Protein AF-A0A925BPQ5-F1 (afdb_monomer_lite)

Secondary structure (DSSP, 8-state):
-------SSS----HHHHHHHHHHHHHHHHS--TTEEEEEEEETTEEEEEEEES-TTS--PPPEEEE-S--

pLDDT: mean 71.96, std 14.67, range [33.88, 86.62]

Radius of gyration: 14.2 Å; chains: 1; bounding box: 43×23×37 Å

Foldseek 3Di:
DDDDDDDDDQAQDDQVRVCVVVVVVLCVPVVDLPQWDWDWDQDPQGIWIATDGPDPVPPDGGDIDGDGRGD

Sequence (71 aa):
MAITALSQDGKTISCDEALKIARTDAERVYRDLSPYRISVVLESDGWQVDYVLKDAALQGGGPHYLIDDQT

Structure (mmCIF, N/CA/C/O backbone):
data_AF-A0A925BPQ5-F1
#
_entry.id   AF-A0A925BPQ5-F1
#
loop_
_atom_site.group_PDB
_atom_site.id
_atom_site.type_symbol
_atom_site.label_atom_id
_atom_site.label_alt_id
_atom_site.label_comp_id
_atom_site.label_asym_id
_atom_site.label_entity_id
_atom_site.label_seq_id
_atom_site.pdbx_PDB_ins_code
_atom_site.Cartn_x
_atom_site.Cartn_y
_atom_site.Cartn_z
_atom_site.occupancy
_atom_site.B_iso_or_equiv
_atom_site.auth_seq_id
_atom_site.auth_comp_id
_atom_site.auth_asym_id
_atom_site.auth_atom_id
_atom_site.pdbx_PDB_model_num
ATOM 1 N N . MET A 1 1 ? -33.106 -9.271 5.096 1.00 36.72 1 MET A N 1
ATOM 2 C CA . MET A 1 1 ? -31.698 -9.406 4.670 1.00 36.72 1 MET A CA 1
ATOM 3 C C . MET A 1 1 ? -30.998 -8.133 5.100 1.00 36.72 1 MET A C 1
ATOM 5 O O . MET A 1 1 ? -31.351 -7.084 4.586 1.00 36.72 1 MET A O 1
ATOM 9 N N . ALA A 1 2 ? -30.165 -8.192 6.136 1.00 33.88 2 ALA A N 1
ATOM 10 C CA . ALA A 1 2 ? -29.552 -7.016 6.750 1.00 33.88 2 ALA A CA 1
ATOM 11 C C . ALA A 1 2 ? -28.034 -7.123 6.595 1.00 33.88 2 ALA A C 1
ATOM 13 O O . ALA A 1 2 ? -27.460 -8.107 7.050 1.00 33.88 2 ALA A O 1
ATOM 14 N N . ILE A 1 3 ? -27.405 -6.139 5.953 1.00 38.41 3 ILE A N 1
ATOM 15 C CA . ILE A 1 3 ? -25.966 -5.912 6.089 1.00 38.41 3 ILE A CA 1
ATOM 16 C C . ILE A 1 3 ? -25.799 -4.654 6.937 1.00 38.41 3 ILE A C 1
ATOM 18 O O . ILE A 1 3 ? -26.001 -3.529 6.488 1.00 38.41 3 ILE A O 1
ATOM 22 N N . THR A 1 4 ? -25.569 -4.877 8.226 1.00 37.41 4 THR A N 1
ATOM 23 C CA . THR A 1 4 ? -25.319 -3.830 9.212 1.00 37.41 4 THR A CA 1
ATOM 24 C C . THR A 1 4 ? -23.952 -3.216 8.931 1.00 37.41 4 THR A C 1
ATOM 26 O O . THR A 1 4 ? -22.938 -3.896 9.043 1.00 37.41 4 THR A O 1
ATOM 29 N N . ALA A 1 5 ? -23.927 -1.930 8.583 1.00 40.75 5 ALA A N 1
ATOM 30 C CA . ALA A 1 5 ? -22.727 -1.110 8.665 1.00 40.75 5 ALA A CA 1
ATOM 31 C C . ALA A 1 5 ? -22.448 -0.821 10.149 1.00 40.75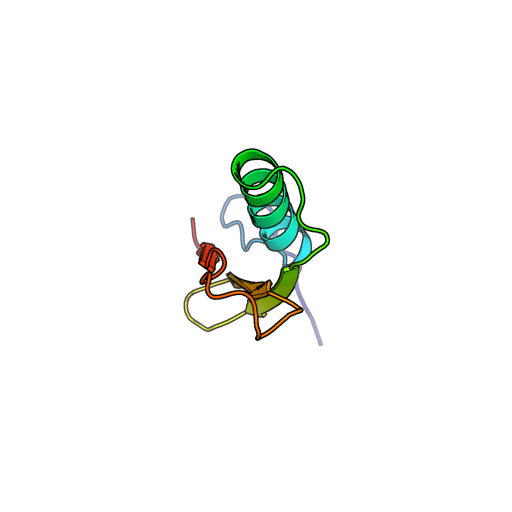 5 ALA A C 1
ATOM 33 O O . ALA A 1 5 ? -23.231 -0.125 10.797 1.00 40.75 5 ALA A O 1
ATOM 34 N N . LEU A 1 6 ? -21.371 -1.385 10.697 1.00 41.03 6 LEU A N 1
ATOM 35 C CA . LEU A 1 6 ? -20.869 -1.055 12.029 1.00 41.03 6 LEU A CA 1
ATOM 36 C C . LEU A 1 6 ? -19.607 -0.214 11.865 1.00 41.03 6 LEU A C 1
ATOM 38 O O . LEU A 1 6 ? -18.547 -0.722 11.525 1.00 41.03 6 LEU A O 1
ATOM 42 N N . SER A 1 7 ? -19.736 1.079 12.142 1.00 47.03 7 SER A N 1
ATOM 43 C CA . SER A 1 7 ? -18.604 1.931 12.480 1.00 47.03 7 SER A CA 1
ATOM 44 C C . SER A 1 7 ? -18.808 2.399 13.911 1.00 47.03 7 SER A C 1
ATOM 46 O O . SER A 1 7 ? -19.733 3.174 14.142 1.00 47.03 7 SER A O 1
ATOM 48 N N . GLN A 1 8 ? -17.952 1.935 14.828 1.00 53.50 8 GLN A N 1
ATOM 49 C CA . GLN A 1 8 ? -17.250 2.698 15.881 1.00 53.50 8 GLN A CA 1
ATOM 50 C C . GLN A 1 8 ? -16.785 1.737 17.000 1.00 53.50 8 GLN A C 1
ATOM 52 O O . GLN A 1 8 ? -17.599 1.043 17.593 1.00 53.50 8 GLN A O 1
ATOM 57 N N . ASP A 1 9 ? -15.469 1.702 17.257 1.00 46.88 9 ASP A N 1
ATOM 58 C CA . ASP A 1 9 ? -14.759 0.938 18.317 1.00 46.88 9 ASP A CA 1
ATOM 59 C C . ASP A 1 9 ? -14.571 -0.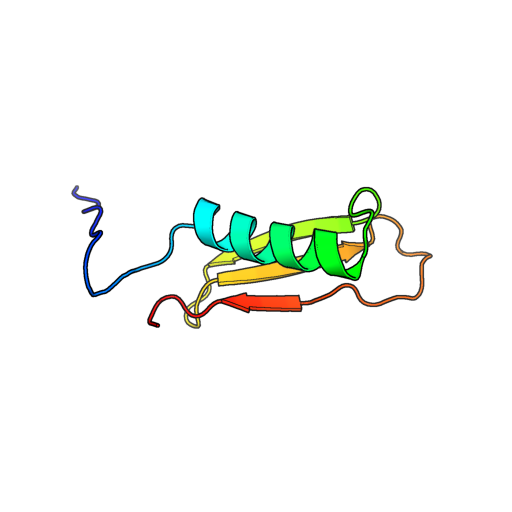591 18.142 1.00 46.88 9 ASP A C 1
ATOM 61 O O . ASP A 1 9 ? -13.944 -1.255 18.955 1.00 46.88 9 ASP A O 1
ATOM 65 N N . GLY A 1 10 ? -15.018 -1.135 17.015 1.00 47.38 10 GLY A N 1
ATOM 66 C CA . GLY A 1 10 ? -14.671 -2.458 16.484 1.00 47.38 10 GLY A CA 1
ATOM 67 C C . GLY A 1 10 ? -14.663 -2.313 14.971 1.00 47.38 10 GLY A C 1
ATOM 68 O O . GLY A 1 10 ? -15.681 -2.517 14.312 1.00 47.38 10 GLY A O 1
ATOM 69 N N . LYS A 1 11 ? -13.589 -1.712 14.458 1.00 51.72 11 LYS A N 1
ATOM 70 C CA . LYS A 1 11 ? -13.608 -0.971 13.198 1.00 51.72 11 LYS A CA 1
ATOM 71 C C . LYS A 1 11 ? -13.258 -1.889 12.033 1.00 51.72 11 LYS A C 1
ATOM 73 O O . LYS A 1 11 ? -12.146 -1.844 11.530 1.00 51.72 11 LYS A O 1
ATOM 78 N N . THR A 1 12 ? -14.234 -2.669 11.580 1.00 61.56 12 THR A N 1
ATOM 79 C CA . THR A 1 12 ? -14.117 -3.419 10.326 1.00 61.56 12 THR A CA 1
ATOM 80 C C . THR A 1 12 ? -13.826 -2.424 9.201 1.00 61.56 12 THR A C 1
ATOM 82 O O . THR A 1 12 ? -14.659 -1.575 8.873 1.00 61.56 12 THR A O 1
ATOM 85 N N . ILE A 1 13 ? -12.605 -2.449 8.670 1.00 68.19 13 ILE A N 1
ATOM 86 C CA . ILE A 1 13 ? -12.168 -1.503 7.642 1.00 68.19 13 ILE A CA 1
ATOM 87 C C . ILE A 1 13 ? -12.912 -1.839 6.345 1.00 68.19 13 ILE A C 1
ATOM 89 O O . ILE A 1 13 ? -12.994 -3.000 5.951 1.00 68.19 13 ILE A O 1
ATOM 93 N N . SER A 1 14 ? -13.486 -0.837 5.680 1.00 76.12 14 SER A N 1
ATOM 94 C CA . SER A 1 14 ? -14.125 -1.029 4.374 1.00 76.12 14 SER A CA 1
ATOM 95 C C . SER A 1 14 ? -13.079 -1.167 3.263 1.00 76.12 14 SER A C 1
ATOM 97 O O . SER A 1 14 ? -11.970 -0.641 3.381 1.00 76.12 14 SER A O 1
ATOM 99 N N . CYS A 1 15 ? -13.441 -1.805 2.143 1.00 75.25 15 CYS A N 1
ATOM 100 C CA . CYS A 1 15 ? -12.549 -1.969 0.986 1.00 75.25 15 CYS A CA 1
ATOM 101 C C . CYS A 1 15 ? -11.952 -0.642 0.499 1.00 75.25 15 CYS A C 1
ATOM 103 O O . CYS A 1 15 ? -10.786 -0.584 0.113 1.00 75.25 15 CYS A O 1
ATOM 105 N N . ASP A 1 16 ? -12.749 0.425 0.517 1.00 79.25 16 ASP A N 1
ATOM 106 C CA . ASP A 1 16 ? -12.350 1.764 0.104 1.00 79.25 16 ASP A CA 1
ATOM 107 C C . ASP A 1 16 ? -11.287 2.365 1.031 1.00 79.25 16 ASP A C 1
ATOM 109 O O . ASP A 1 16 ? -10.307 2.930 0.542 1.00 79.25 16 ASP A O 1
ATOM 113 N N . GLU A 1 17 ? -11.425 2.194 2.346 1.00 82.50 17 GLU A N 1
ATOM 114 C CA . GLU A 1 17 ? -10.439 2.662 3.322 1.00 82.50 17 GLU A CA 1
ATOM 115 C C . GLU A 1 17 ? -9.157 1.823 3.260 1.00 82.50 17 GLU A C 1
ATOM 117 O O . GLU A 1 17 ? -8.068 2.397 3.218 1.00 82.50 17 GLU A O 1
ATOM 122 N N . ALA A 1 18 ? -9.260 0.496 3.136 1.00 82.12 18 ALA A N 1
ATOM 123 C CA . ALA A 1 18 ? -8.102 -0.382 2.948 1.00 82.12 18 ALA A CA 1
ATOM 124 C C . ALA A 1 18 ? -7.313 -0.010 1.678 1.00 82.12 18 ALA A C 1
ATOM 126 O O . ALA A 1 18 ? -6.095 0.190 1.715 1.00 82.12 18 ALA A O 1
ATOM 127 N N . LEU A 1 19 ? -8.015 0.189 0.557 1.00 83.12 19 LEU A N 1
ATOM 128 C CA . LEU A 1 19 ? -7.402 0.601 -0.704 1.00 83.12 19 LEU A CA 1
ATOM 129 C C . LEU A 1 19 ? -6.757 1.988 -0.595 1.00 83.12 19 LEU A C 1
ATOM 131 O O . LEU A 1 19 ? -5.669 2.210 -1.122 1.00 83.12 19 LEU A O 1
ATOM 135 N N . LYS A 1 20 ? -7.401 2.931 0.093 1.00 84.19 20 LYS A N 1
ATOM 136 C CA . LYS A 1 20 ? -6.883 4.289 0.285 1.00 84.19 20 LYS A CA 1
ATOM 137 C C . LYS A 1 20 ? -5.615 4.308 1.135 1.00 84.19 20 LYS A C 1
ATOM 139 O O . LYS A 1 20 ? -4.690 5.048 0.793 1.00 84.19 20 LYS A O 1
ATOM 144 N N . ILE A 1 21 ? -5.549 3.500 2.195 1.00 83.25 21 ILE A N 1
ATOM 145 C CA . ILE A 1 21 ? -4.349 3.340 3.029 1.00 83.25 21 ILE A CA 1
ATOM 146 C C . ILE A 1 21 ? -3.206 2.783 2.180 1.00 83.25 21 ILE A C 1
ATOM 148 O O . ILE A 1 21 ? -2.165 3.432 2.058 1.00 83.25 21 ILE A O 1
ATOM 152 N N . ALA A 1 22 ? -3.433 1.642 1.523 1.00 84.56 22 ALA A N 1
ATOM 153 C CA . ALA A 1 22 ? -2.423 0.995 0.694 1.00 84.56 22 ALA A CA 1
ATOM 154 C C . ALA A 1 22 ? -1.948 1.907 -0.444 1.00 84.56 22 ALA A C 1
ATOM 156 O O . ALA A 1 22 ? -0.754 1.992 -0.716 1.00 84.56 22 ALA A O 1
ATOM 157 N N . ARG A 1 23 ? -2.867 2.625 -1.100 1.00 83.44 23 ARG A N 1
ATOM 158 C CA . ARG A 1 23 ? -2.534 3.559 -2.179 1.00 83.44 23 ARG A CA 1
ATOM 159 C C . ARG A 1 23 ? -1.697 4.725 -1.677 1.00 83.44 23 ARG A C 1
ATOM 161 O O . ARG A 1 23 ? -0.691 5.041 -2.296 1.00 83.44 23 ARG A O 1
ATOM 168 N N . THR A 1 24 ? -2.088 5.346 -0.568 1.00 84.88 24 THR A N 1
ATOM 169 C CA . THR A 1 24 ? -1.363 6.502 -0.021 1.00 84.88 24 THR A CA 1
ATOM 170 C C . THR A 1 24 ? 0.070 6.128 0.361 1.00 84.88 24 THR A C 1
ATOM 172 O O . THR A 1 24 ? 0.994 6.914 0.144 1.00 84.88 24 THR A O 1
ATOM 175 N N . ASP A 1 25 ? 0.268 4.930 0.913 1.00 81.75 25 ASP A N 1
ATOM 176 C CA . ASP A 1 25 ? 1.598 4.411 1.229 1.00 81.75 25 ASP A CA 1
ATOM 177 C C . ASP A 1 25 ? 2.403 4.096 -0.042 1.00 81.75 25 ASP A C 1
ATOM 179 O O . ASP A 1 25 ? 3.516 4.595 -0.225 1.00 81.75 25 ASP A O 1
ATOM 183 N N . ALA A 1 26 ? 1.799 3.372 -0.985 1.00 81.75 26 ALA A N 1
ATOM 184 C CA . ALA A 1 26 ? 2.445 3.018 -2.241 1.00 81.75 26 ALA A CA 1
ATOM 185 C C . ALA A 1 26 ? 2.813 4.264 -3.078 1.00 81.75 26 ALA A C 1
ATOM 187 O O . ALA A 1 26 ? 3.901 4.317 -3.651 1.00 81.75 26 ALA A O 1
ATOM 188 N N . GLU A 1 27 ? 1.975 5.309 -3.097 1.00 84.38 27 GLU A N 1
ATOM 189 C CA . GLU A 1 27 ? 2.271 6.597 -3.750 1.00 84.38 27 GLU A CA 1
ATOM 190 C C . GLU A 1 27 ? 3.469 7.301 -3.094 1.00 84.38 27 GLU A C 1
ATOM 192 O O . GLU A 1 27 ? 4.263 7.940 -3.786 1.00 84.38 27 GLU A O 1
ATOM 197 N N . ARG A 1 28 ? 3.661 7.160 -1.776 1.00 81.69 28 ARG A N 1
ATOM 198 C CA . ARG A 1 28 ? 4.824 7.732 -1.077 1.00 81.69 28 ARG A CA 1
ATOM 199 C C . ARG A 1 28 ? 6.126 7.020 -1.417 1.00 81.69 28 ARG A C 1
ATOM 201 O O . ARG A 1 28 ? 7.145 7.692 -1.572 1.00 81.69 28 ARG A O 1
ATOM 208 N N . VAL A 1 29 ? 6.095 5.693 -1.517 1.00 80.75 29 VAL A N 1
ATOM 209 C CA . VAL A 1 29 ? 7.291 4.871 -1.757 1.00 80.75 29 VAL A CA 1
ATOM 210 C C . VAL A 1 29 ? 7.676 4.867 -3.236 1.00 80.75 29 VAL A C 1
ATOM 212 O O . VAL A 1 29 ? 8.833 5.110 -3.575 1.00 80.75 29 VAL A O 1
ATOM 215 N N . TYR A 1 30 ? 6.712 4.631 -4.126 1.00 75.75 30 TYR A N 1
ATOM 216 C CA . TYR A 1 30 ? 6.971 4.407 -5.550 1.00 75.75 30 TYR A CA 1
ATOM 217 C C . TYR A 1 30 ? 6.824 5.666 -6.408 1.00 75.75 30 TYR A C 1
ATOM 219 O O . TYR A 1 30 ? 7.300 5.662 -7.543 1.00 75.75 30 TYR A O 1
ATOM 227 N N . ARG A 1 31 ? 6.227 6.751 -5.879 1.00 76.25 31 ARG A N 1
ATOM 228 C CA . ARG A 1 31 ? 5.876 8.021 -6.560 1.00 76.25 31 ARG A CA 1
ATOM 229 C C . ARG A 1 31 ? 4.927 7.899 -7.751 1.00 76.25 31 ARG A C 1
ATOM 231 O O . ARG A 1 31 ? 4.049 8.743 -7.889 1.00 76.25 31 ARG A O 1
ATOM 238 N N . ASP A 1 32 ? 5.094 6.888 -8.595 1.00 78.19 32 ASP A N 1
ATOM 239 C CA . ASP A 1 32 ? 4.267 6.625 -9.761 1.00 78.19 32 ASP A CA 1
ATOM 240 C C . ASP A 1 32 ? 3.729 5.190 -9.719 1.00 78.19 32 ASP A C 1
ATOM 242 O O . ASP A 1 32 ? 4.466 4.210 -9.839 1.00 78.19 32 ASP A O 1
ATOM 246 N N . LEU A 1 33 ? 2.413 5.079 -9.523 1.00 76.19 33 LEU A N 1
ATOM 247 C CA . LEU A 1 33 ? 1.695 3.803 -9.513 1.00 76.19 33 LEU A CA 1
ATOM 248 C C . LEU A 1 33 ? 1.066 3.469 -10.871 1.00 76.19 33 LEU A C 1
ATOM 250 O O . LEU A 1 33 ? 0.425 2.428 -11.011 1.00 76.19 33 LEU A O 1
ATOM 254 N N . SER A 1 34 ? 1.256 4.308 -11.894 1.00 81.38 34 SER A N 1
ATOM 255 C CA . SER A 1 34 ? 0.705 4.095 -13.236 1.00 81.38 34 SER A CA 1
ATOM 256 C C . SER A 1 34 ? 1.096 2.752 -13.869 1.00 81.38 34 SER A C 1
ATOM 258 O O . SER A 1 34 ? 0.230 2.166 -14.537 1.00 81.38 34 SER A O 1
ATOM 260 N N . PRO A 1 35 ? 2.327 2.215 -13.690 1.00 81.69 35 PRO A N 1
ATOM 261 C CA . PRO A 1 35 ? 2.684 0.915 -14.254 1.00 81.69 35 PRO A CA 1
ATOM 262 C C . PRO A 1 35 ? 2.145 -0.268 -13.439 1.00 81.69 35 PRO A C 1
ATOM 264 O O . PRO A 1 35 ? 2.222 -1.401 -13.909 1.00 81.69 35 PRO A O 1
ATOM 267 N N . TYR A 1 36 ? 1.560 -0.033 -12.262 1.00 81.06 36 TYR A N 1
ATOM 268 C CA . TYR A 1 36 ? 1.010 -1.080 -11.407 1.00 81.06 36 TYR A CA 1
ATOM 269 C C . TYR A 1 36 ? -0.504 -1.221 -11.607 1.00 81.06 36 TYR A C 1
ATOM 271 O O . TYR A 1 36 ? -1.238 -0.271 -11.897 1.00 81.06 36 TYR A O 1
ATOM 279 N N . ARG A 1 37 ? -0.986 -2.450 -11.475 1.00 83.06 37 ARG A N 1
ATOM 280 C CA . ARG A 1 37 ? -2.389 -2.811 -11.314 1.00 83.06 37 ARG A CA 1
ATOM 281 C C . ARG A 1 37 ? -2.589 -3.168 -9.847 1.00 83.06 37 ARG A C 1
ATOM 283 O O . ARG A 1 37 ? -1.864 -3.996 -9.311 1.00 83.06 37 ARG A O 1
ATOM 290 N N . ILE A 1 38 ? -3.579 -2.534 -9.236 1.00 83.00 38 ILE A N 1
ATOM 291 C CA . ILE A 1 38 ? -3.938 -2.743 -7.835 1.00 83.00 38 ILE A CA 1
ATOM 292 C C . ILE A 1 38 ? -5.028 -3.810 -7.798 1.00 83.00 38 ILE A C 1
ATOM 294 O O . ILE A 1 38 ? -6.043 -3.668 -8.486 1.00 83.00 38 ILE A O 1
ATOM 298 N N . SER A 1 39 ? -4.811 -4.870 -7.032 1.00 84.62 39 SER A N 1
ATOM 299 C CA . SER A 1 39 ? -5.804 -5.897 -6.735 1.00 84.62 39 SER A CA 1
ATOM 300 C C . SER A 1 39 ? -6.129 -5.829 -5.251 1.00 84.62 39 SER A C 1
ATOM 302 O O . SER A 1 39 ? -5.216 -5.816 -4.435 1.00 84.62 39 SER A O 1
ATOM 304 N N . VAL A 1 40 ? -7.414 -5.749 -4.910 1.00 83.56 40 VAL A N 1
ATOM 305 C CA . VAL A 1 40 ? -7.890 -5.750 -3.522 1.00 83.56 40 VAL A CA 1
ATOM 306 C C . VAL A 1 40 ? -8.785 -6.964 -3.332 1.00 83.56 40 VAL A C 1
ATOM 308 O O . VAL A 1 40 ? -9.716 -7.169 -4.117 1.00 83.56 40 VAL A O 1
ATOM 311 N N . VAL A 1 41 ? -8.501 -7.773 -2.319 1.00 85.81 41 VAL A N 1
ATOM 312 C CA . VAL A 1 41 ? -9.268 -8.978 -1.999 1.00 85.81 41 VAL A CA 1
ATOM 313 C C . VAL A 1 41 ? -9.481 -9.026 -0.492 1.00 85.81 41 VAL A C 1
ATOM 315 O O . VAL A 1 41 ? -8.545 -8.813 0.272 1.00 85.8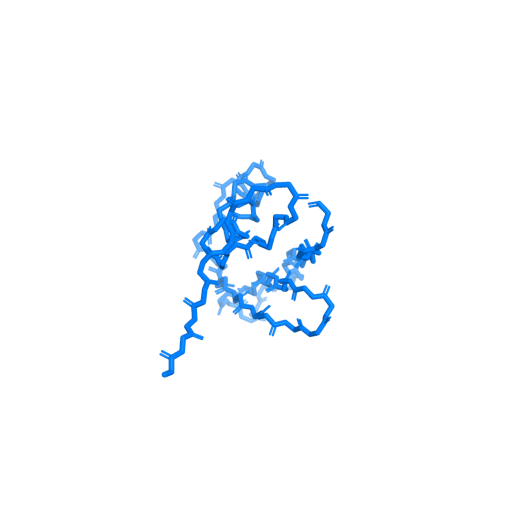1 41 VAL A O 1
ATOM 318 N N . LEU A 1 42 ? -10.721 -9.270 -0.066 1.00 81.75 42 LEU A N 1
ATOM 319 C CA . LEU A 1 42 ? -11.018 -9.579 1.330 1.00 81.75 42 LEU A CA 1
ATOM 320 C C . LEU A 1 42 ? -10.881 -11.085 1.521 1.00 81.75 42 LEU A C 1
ATOM 322 O O . LEU A 1 42 ? -11.684 -11.847 0.979 1.00 81.75 42 LEU A O 1
ATOM 326 N N . GLU A 1 43 ? -9.877 -11.490 2.281 1.00 81.69 43 GLU A N 1
ATOM 327 C CA . GLU A 1 43 ? -9.658 -12.869 2.703 1.00 81.69 43 GLU A CA 1
ATOM 328 C C . GLU A 1 43 ? -10.062 -13.033 4.176 1.00 81.69 43 GLU A C 1
ATOM 330 O O . GLU A 1 43 ? -10.444 -12.081 4.854 1.00 81.69 43 GLU A O 1
ATOM 335 N N . SER A 1 44 ? -9.990 -14.264 4.689 1.00 75.00 44 SER A N 1
ATOM 336 C CA . SER A 1 44 ? -10.331 -14.556 6.095 1.00 75.00 44 SER A CA 1
ATOM 337 C C . SER A 1 44 ? -9.359 -13.937 7.111 1.00 75.00 44 SER A C 1
ATOM 339 O O . SER A 1 44 ? -9.675 -13.904 8.293 1.00 75.00 44 SER A O 1
ATOM 341 N N . ASP A 1 45 ? -8.196 -13.482 6.640 1.00 71.00 45 ASP A N 1
ATOM 342 C CA . ASP A 1 45 ? -7.119 -12.857 7.422 1.00 71.00 45 ASP A CA 1
ATOM 343 C C . ASP A 1 45 ? -7.141 -11.315 7.309 1.00 71.00 45 ASP A C 1
ATOM 345 O O . ASP A 1 45 ? -6.281 -10.631 7.850 1.00 71.00 45 ASP A O 1
ATOM 349 N N . GLY A 1 46 ? -8.105 -10.757 6.562 1.00 81.44 46 GLY A N 1
ATOM 350 C CA . GLY A 1 46 ? -8.240 -9.322 6.320 1.00 81.44 46 GLY A CA 1
ATOM 351 C C . GLY A 1 46 ? -8.120 -8.932 4.844 1.00 81.44 46 GLY A C 1
ATOM 352 O O . GLY A 1 46 ? -8.305 -9.735 3.925 1.00 81.44 46 GLY A O 1
ATOM 353 N N . TRP A 1 47 ? -7.841 -7.655 4.600 1.00 84.19 47 TRP A N 1
ATOM 354 C CA . TRP A 1 47 ? -7.711 -7.081 3.264 1.00 84.19 47 TRP A CA 1
ATOM 355 C C . TRP A 1 47 ? -6.305 -7.276 2.707 1.00 84.19 47 TRP A C 1
ATOM 357 O O . TRP A 1 47 ? -5.338 -6.690 3.189 1.00 84.19 47 TRP A O 1
ATOM 367 N N . GLN A 1 48 ? -6.204 -8.028 1.621 1.00 86.62 48 GLN A N 1
ATOM 368 C CA . GLN A 1 48 ? -4.990 -8.141 0.826 1.00 86.62 48 GLN A CA 1
ATOM 369 C C . GLN A 1 48 ? -5.014 -7.119 -0.308 1.00 86.62 48 GLN A C 1
ATOM 371 O O . GLN A 1 48 ? -5.972 -7.050 -1.084 1.00 86.62 48 GLN A O 1
ATOM 376 N N . VAL A 1 49 ? -3.960 -6.307 -0.396 1.00 85.25 49 VAL A N 1
ATOM 377 C CA . VAL A 1 49 ? -3.742 -5.344 -1.476 1.00 85.25 49 VAL A CA 1
ATOM 378 C C . VAL A 1 49 ? -2.443 -5.672 -2.198 1.00 85.25 49 VAL A C 1
ATOM 380 O O . VAL A 1 49 ? -1.344 -5.412 -1.705 1.00 85.25 49 VAL A O 1
ATOM 383 N N . ASP A 1 50 ? -2.581 -6.192 -3.410 1.00 84.81 50 ASP A N 1
ATOM 384 C CA . ASP A 1 50 ? -1.477 -6.571 -4.278 1.00 84.81 50 ASP A CA 1
ATOM 385 C C . ASP A 1 50 ? -1.250 -5.523 -5.357 1.00 84.81 50 ASP A C 1
ATOM 387 O O . ASP A 1 50 ? -2.156 -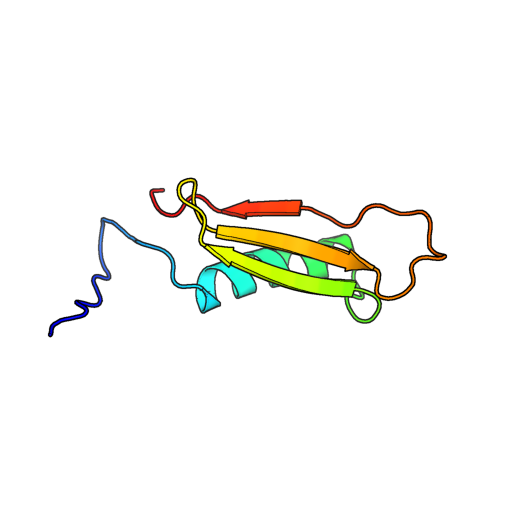5.170 -6.121 1.00 84.81 50 ASP A O 1
ATOM 391 N N . TYR A 1 51 ? -0.007 -5.072 -5.480 1.00 80.81 51 TYR A N 1
ATOM 392 C CA . TYR A 1 51 ? 0.430 -4.265 -6.608 1.00 80.81 51 TYR A CA 1
ATOM 393 C C . TYR A 1 51 ? 1.170 -5.160 -7.589 1.00 80.81 51 TYR A C 1
ATOM 395 O O . TYR A 1 51 ? 2.292 -5.589 -7.347 1.00 80.81 51 TYR A O 1
ATOM 403 N N . VAL A 1 52 ? 0.550 -5.427 -8.731 1.00 80.81 52 VAL A N 1
ATOM 404 C CA . VAL A 1 52 ? 1.142 -6.254 -9.784 1.00 80.81 52 VAL A CA 1
ATOM 405 C C . VAL A 1 52 ? 1.544 -5.352 -10.937 1.00 80.81 52 VAL A C 1
ATOM 407 O O . VAL A 1 52 ? 0.738 -4.551 -11.408 1.00 80.81 52 VAL A O 1
ATOM 410 N N . LEU A 1 53 ? 2.779 -5.458 -11.419 1.00 81.38 53 LEU A N 1
ATOM 411 C CA . LEU A 1 53 ? 3.193 -4.718 -12.607 1.00 81.38 53 LEU A CA 1
ATOM 412 C C . LEU A 1 53 ? 2.335 -5.134 -13.805 1.00 81.38 53 LEU A C 1
ATOM 414 O O . LEU A 1 53 ? 2.129 -6.317 -14.068 1.00 81.38 53 LEU A O 1
ATOM 418 N N . LYS A 1 54 ? 1.826 -4.144 -14.543 1.00 81.62 54 LYS A N 1
ATOM 419 C C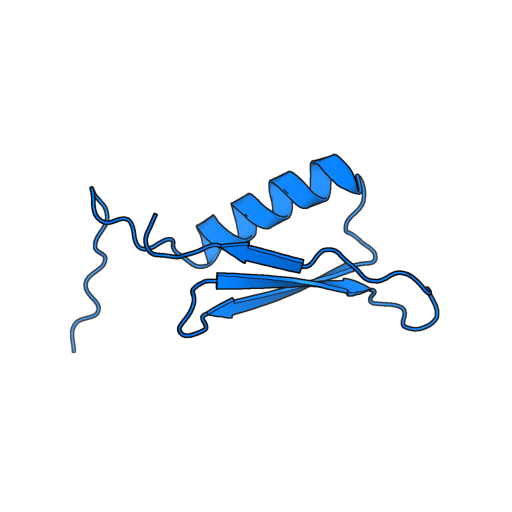A . LYS A 1 54 ? 1.081 -4.380 -15.789 1.00 81.62 54 LYS A CA 1
ATOM 420 C C . LYS A 1 54 ? 1.958 -5.053 -16.836 1.00 81.62 54 LYS A C 1
ATOM 422 O O . LYS A 1 54 ? 1.452 -5.803 -17.665 1.00 81.62 54 LYS A O 1
ATOM 427 N N . ASP A 1 55 ? 3.249 -4.751 -16.795 1.00 78.88 55 ASP A N 1
ATOM 428 C CA . ASP A 1 55 ? 4.232 -5.283 -17.716 1.00 78.88 55 ASP A CA 1
ATOM 429 C C . ASP A 1 55 ? 4.996 -6.433 -17.057 1.00 78.88 55 ASP A C 1
ATOM 431 O O . ASP A 1 55 ? 5.788 -6.229 -16.137 1.00 78.88 55 ASP A O 1
ATOM 435 N N . ALA A 1 56 ? 4.740 -7.654 -17.527 1.00 69.00 56 ALA A N 1
ATOM 436 C CA . ALA A 1 56 ? 5.396 -8.857 -17.022 1.00 69.00 56 ALA A CA 1
ATOM 437 C C . ALA A 1 56 ? 6.892 -8.925 -17.387 1.00 69.00 56 ALA A C 1
ATOM 439 O O . ALA A 1 56 ? 7.607 -9.771 -16.851 1.00 69.00 56 ALA A O 1
ATOM 440 N N . ALA A 1 57 ? 7.380 -8.062 -18.292 1.00 69.88 57 ALA A N 1
ATOM 441 C CA . ALA A 1 57 ? 8.801 -7.981 -18.626 1.00 69.88 57 ALA A CA 1
ATOM 442 C C . ALA A 1 57 ? 9.609 -7.191 -17.582 1.00 69.88 57 ALA A C 1
ATOM 444 O O . ALA A 1 57 ? 10.838 -7.301 -17.539 1.00 69.88 57 ALA A O 1
ATOM 445 N N . LEU A 1 58 ? 8.944 -6.411 -16.722 1.00 65.06 58 LEU A N 1
ATOM 446 C CA . LEU A 1 58 ? 9.591 -5.739 -15.604 1.00 65.06 58 LEU A CA 1
ATOM 447 C C . LEU A 1 58 ? 9.835 -6.753 -14.478 1.00 65.06 58 LEU A C 1
ATOM 449 O O . LEU A 1 58 ? 8.921 -7.157 -13.763 1.00 65.06 58 LEU A O 1
ATOM 453 N N . GLN A 1 59 ? 11.094 -7.163 -14.312 1.00 58.78 59 GLN A N 1
ATOM 454 C CA . GLN A 1 59 ? 11.537 -7.983 -13.181 1.00 58.78 59 GLN A CA 1
ATOM 455 C C . GLN A 1 59 ? 11.605 -7.127 -11.911 1.00 58.78 59 GLN A C 1
ATOM 457 O O . GLN A 1 59 ? 12.662 -6.648 -11.505 1.00 58.78 59 GLN A O 1
ATOM 462 N N . GLY A 1 60 ? 10.446 -6.920 -11.302 1.00 61.66 60 GLY A N 1
ATOM 463 C CA . GLY A 1 60 ? 10.285 -6.311 -9.993 1.00 61.66 60 GLY A CA 1
ATOM 464 C C . GLY A 1 60 ? 8.998 -6.840 -9.384 1.00 61.66 60 GLY A C 1
ATOM 465 O O . GLY A 1 60 ? 7.927 -6.664 -9.954 1.00 61.66 60 GLY A O 1
ATOM 466 N N . GLY A 1 61 ? 9.083 -7.527 -8.247 1.00 63.25 61 GLY A N 1
ATOM 467 C CA . GLY A 1 61 ? 7.880 -7.767 -7.452 1.00 63.25 61 GLY A CA 1
ATOM 468 C C . GLY A 1 61 ? 7.295 -6.416 -7.038 1.00 63.25 61 GLY A C 1
ATOM 469 O O . GLY A 1 61 ? 8.051 -5.499 -6.717 1.00 63.25 61 GLY A O 1
ATOM 470 N N . GLY A 1 62 ? 5.974 -6.264 -7.091 1.00 68.31 62 GLY A N 1
ATOM 471 C CA . GLY A 1 62 ? 5.333 -5.092 -6.507 1.00 68.31 62 GLY A CA 1
ATOM 472 C C . GLY A 1 62 ? 5.064 -5.297 -5.015 1.00 68.31 62 GLY A C 1
ATOM 473 O O . GLY A 1 62 ?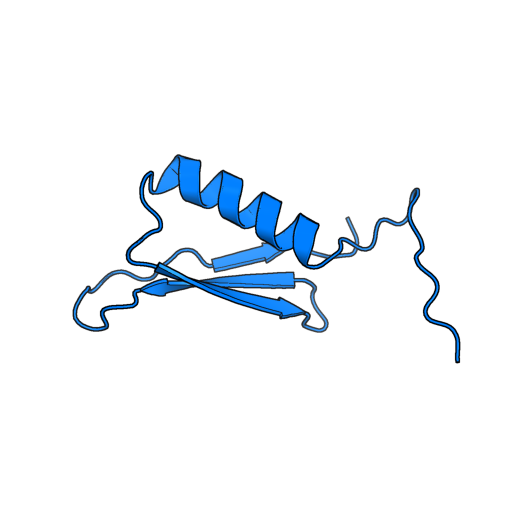 5.167 -6.419 -4.512 1.00 68.31 62 GLY A O 1
ATOM 474 N N . PRO A 1 63 ? 4.772 -4.214 -4.280 1.00 74.44 63 PRO A N 1
ATOM 475 C CA . PRO A 1 63 ? 4.483 -4.304 -2.858 1.00 74.44 63 PRO A CA 1
ATOM 476 C C . PRO A 1 63 ? 3.189 -5.093 -2.614 1.00 74.44 63 PRO A C 1
ATOM 478 O O . PRO A 1 63 ? 2.194 -4.924 -3.321 1.00 74.44 63 PRO A O 1
ATOM 481 N N . HIS A 1 64 ? 3.218 -5.937 -1.587 1.00 78.12 64 HIS A N 1
ATOM 482 C CA . HIS A 1 64 ? 2.053 -6.642 -1.067 1.00 78.12 64 HIS A CA 1
ATOM 483 C C . HIS A 1 64 ? 1.723 -6.063 0.306 1.00 78.12 64 HIS A C 1
ATOM 485 O O . HIS A 1 64 ? 2.597 -5.996 1.174 1.00 78.12 64 HIS A O 1
ATOM 491 N N . TYR A 1 65 ? 0.477 -5.643 0.495 1.00 77.75 65 TYR A N 1
ATOM 492 C CA . TYR A 1 65 ? -0.020 -5.139 1.766 1.00 77.75 65 TYR A CA 1
ATOM 493 C C . TYR A 1 65 ? -1.081 -6.085 2.305 1.00 77.75 65 TYR A C 1
ATOM 495 O O . TYR A 1 65 ? -2.014 -6.446 1.594 1.00 77.75 65 TYR A O 1
ATOM 503 N N . LEU A 1 66 ? -0.958 -6.418 3.582 1.00 81.75 66 LEU A N 1
ATOM 504 C CA . LEU A 1 66 ? -1.995 -7.091 4.344 1.00 81.75 66 LEU A CA 1
ATOM 505 C C . LEU A 1 66 ? -2.495 -6.100 5.391 1.00 81.75 66 LEU A C 1
ATOM 507 O O . LEU A 1 66 ? -1.716 -5.611 6.211 1.00 81.75 66 LEU A O 1
ATOM 511 N N . ILE A 1 67 ? -3.773 -5.756 5.307 1.00 77.31 67 ILE A N 1
ATOM 512 C CA . ILE A 1 67 ? -4.457 -4.874 6.243 1.00 77.31 67 ILE A CA 1
ATOM 513 C C . ILE A 1 67 ? -5.448 -5.743 7.004 1.00 77.31 67 ILE A C 1
ATOM 515 O O . ILE A 1 67 ? -6.487 -6.130 6.474 1.00 77.31 67 ILE A O 1
ATOM 519 N N . ASP A 1 68 ? -5.096 -6.047 8.244 1.00 72.31 68 ASP A N 1
ATOM 520 C CA . ASP A 1 68 ? -5.962 -6.754 9.176 1.00 72.31 68 ASP A CA 1
ATOM 521 C C . ASP A 1 68 ? -7.247 -5.937 9.418 1.00 72.31 68 ASP A C 1
ATOM 523 O O . ASP A 1 68 ? -7.196 -4.715 9.587 1.00 72.31 68 ASP A O 1
ATOM 527 N N . ASP A 1 69 ? -8.414 -6.584 9.363 1.00 66.31 69 ASP A N 1
ATOM 528 C CA . ASP A 1 69 ? -9.702 -5.904 9.552 1.00 66.31 69 ASP A CA 1
ATOM 529 C C . ASP A 1 69 ? -10.095 -5.752 11.032 1.00 66.31 69 ASP A C 1
ATOM 531 O O . ASP A 1 69 ? -11.137 -5.157 11.324 1.00 66.31 69 ASP A O 1
ATOM 535 N N . GLN A 1 70 ? -9.278 -6.272 11.957 1.00 59.34 70 GLN A N 1
ATOM 536 C CA . GLN A 1 70 ? -9.588 -6.392 13.381 1.00 59.34 70 GLN A CA 1
ATOM 537 C C . GLN A 1 70 ? -8.826 -5.412 14.291 1.00 59.34 70 GLN A C 1
ATOM 539 O O . GLN A 1 70 ? -9.048 -5.452 15.505 1.00 59.34 70 GLN A O 1
ATOM 544 N N . THR A 1 71 ? -7.966 -4.530 13.762 1.00 46.72 71 THR A N 1
ATOM 545 C CA . THR A 1 71 ? -7.108 -3.634 14.573 1.00 46.72 71 THR A CA 1
ATOM 546 C C . THR A 1 71 ? -7.360 -2.135 14.421 1.00 46.72 71 THR A C 1
ATOM 548 O O . THR A 1 71 ? -7.679 -1.648 13.313 1.00 46.72 71 THR A O 1
#